Protein AF-A0A316AIX7-F1 (afdb_monomer)

Sequence (85 aa):
MKRNYLLVFLMMIAWPMMTLVLMVRMGLINSTIFTLGLVIYAFLYHPYISAKRLVKLGVIESKDLWKSFIPFWNMKYFDLLYTRN

Foldseek 3Di:
DPVVVLVVLVCQLVVLVVVLVVCVVVVVDDPVVSVVSVCCSVQPVNLLSLLVVCCVVVNDPPVCSVVSSPPPPCVVCPCVSNPPD

Solvent-accessible surface area (backbone atoms only — not comparable to full-atom values): 4908 Å² total; per-residue (Å²): 140,58,70,62,61,56,53,52,51,52,48,64,58,47,47,61,56,51,52,52,54,48,36,45,74,71,64,76,40,55,73,67,57,47,51,52,50,47,50,47,38,63,52,48,50,52,26,49,56,53,33,54,49,36,36,74,69,68,76,44,55,79,85,52,44,71,52,32,58,40,85,73,62,53,59,88,42,45,65,55,70,77,67,66,115

Mean predicted aligned error: 5.53 Å

pLDDT: mean 85.85, std 10.38, range [46.38, 96.12]

Structure (mmCIF, N/CA/C/O backbone):
data_AF-A0A316AIX7-F1
#
_entry.id   AF-A0A316AIX7-F1
#
loop_
_atom_site.group_PDB
_atom_site.id
_atom_site.type_symbol
_atom_site.label_atom_id
_atom_site.label_alt_id
_atom_site.label_comp_id
_atom_site.label_asym_id
_atom_site.label_entity_id
_atom_site.label_seq_id
_atom_site.pdbx_PDB_ins_code
_atom_site.Cartn_x
_atom_site.Cartn_y
_atom_site.Cartn_z
_atom_site.occupancy
_atom_site.B_iso_or_equiv
_atom_site.auth_seq_id
_atom_site.auth_comp_id
_atom_site.auth_asym_id
_atom_site.auth_atom_id
_atom_site.pdbx_PDB_model_num
ATOM 1 N N . MET A 1 1 ? -24.599 -5.106 2.971 1.00 46.38 1 MET A N 1
ATOM 2 C CA . MET A 1 1 ? -23.651 -4.087 2.453 1.00 46.38 1 MET A CA 1
ATOM 3 C C . MET A 1 1 ? -22.208 -4.232 2.996 1.00 46.38 1 MET A C 1
ATOM 5 O O . MET A 1 1 ? -21.525 -3.231 3.126 1.00 46.38 1 MET A O 1
ATOM 9 N N . LYS A 1 2 ? -21.695 -5.444 3.304 1.00 53.47 2 LYS A N 1
ATOM 10 C CA . LYS A 1 2 ? -20.398 -5.624 4.014 1.00 53.47 2 LYS A CA 1
ATOM 11 C C . LYS A 1 2 ? -19.251 -6.222 3.169 1.00 53.47 2 LYS A C 1
ATOM 13 O O . LYS A 1 2 ? -18.101 -5.862 3.363 1.00 53.47 2 LYS A O 1
ATOM 18 N N . ARG A 1 3 ? -19.561 -7.034 2.145 1.00 56.75 3 ARG A N 1
ATOM 19 C CA . ARG A 1 3 ? -18.581 -7.686 1.240 1.00 56.75 3 ARG A CA 1
ATOM 20 C C . ARG A 1 3 ? -17.799 -6.714 0.336 1.00 56.75 3 ARG A C 1
ATOM 22 O O . ARG A 1 3 ? -16.680 -7.009 -0.067 1.00 56.75 3 ARG A O 1
ATOM 29 N N . ASN A 1 4 ? -18.365 -5.542 0.049 1.00 66.56 4 ASN A N 1
ATOM 30 C CA . ASN A 1 4 ? -17.785 -4.589 -0.903 1.00 66.56 4 ASN A CA 1
ATOM 31 C C . ASN A 1 4 ? -16.478 -3.963 -0.388 1.00 66.56 4 ASN A C 1
ATOM 33 O O . ASN A 1 4 ? -15.582 -3.699 -1.179 1.00 66.56 4 ASN A O 1
ATOM 37 N N . TYR A 1 5 ? -16.324 -3.769 0.926 1.00 76.75 5 TYR A N 1
ATOM 38 C CA . TYR A 1 5 ? -15.132 -3.119 1.488 1.00 76.75 5 TYR A CA 1
ATOM 39 C C . TYR A 1 5 ? -13.879 -3.991 1.405 1.00 76.75 5 TYR A C 1
ATOM 41 O O . TYR A 1 5 ? -12.783 -3.469 1.215 1.00 76.75 5 TYR A O 1
ATOM 49 N N . LEU A 1 6 ? -14.045 -5.311 1.511 1.00 80.62 6 LEU A N 1
ATOM 50 C CA . LEU A 1 6 ? -12.949 -6.267 1.388 1.00 80.62 6 LEU A CA 1
ATOM 51 C C . LEU A 1 6 ? -12.462 -6.340 -0.065 1.00 80.62 6 LEU A C 1
ATOM 53 O O . LEU A 1 6 ? -11.262 -6.278 -0.311 1.00 80.62 6 LEU A O 1
ATOM 57 N N . LEU A 1 7 ? -13.391 -6.360 -1.028 1.00 83.38 7 LEU A N 1
ATOM 58 C CA . LEU A 1 7 ? -13.062 -6.291 -2.455 1.00 83.38 7 LEU A CA 1
ATOM 59 C C . LEU A 1 7 ? -12.344 -4.985 -2.810 1.00 83.38 7 LEU A C 1
ATOM 61 O O . LEU A 1 7 ? -11.314 -5.030 -3.471 1.00 83.38 7 LEU A O 1
ATOM 65 N N . VAL A 1 8 ? -12.829 -3.840 -2.320 1.00 85.75 8 VAL A N 1
ATOM 66 C CA . VAL A 1 8 ? -12.167 -2.541 -2.535 1.00 85.75 8 VAL A CA 1
ATOM 67 C C . VAL A 1 8 ? -10.758 -2.534 -1.939 1.00 85.75 8 VAL A C 1
ATOM 69 O O . VAL A 1 8 ? -9.828 -2.059 -2.583 1.00 85.75 8 VAL A O 1
ATOM 72 N N . PHE A 1 9 ? -10.570 -3.095 -0.743 1.00 86.94 9 PHE A N 1
ATOM 73 C CA . PHE A 1 9 ? -9.245 -3.225 -0.135 1.00 86.94 9 PHE A CA 1
ATOM 74 C C . PHE A 1 9 ? -8.300 -4.096 -0.973 1.00 86.94 9 PHE A C 1
ATOM 76 O O . PHE A 1 9 ? -7.168 -3.695 -1.233 1.00 86.94 9 PHE A O 1
ATOM 83 N N . LEU A 1 10 ? -8.764 -5.257 -1.441 1.00 86.88 10 LEU A N 1
ATOM 84 C CA . LEU A 1 10 ? -7.969 -6.135 -2.30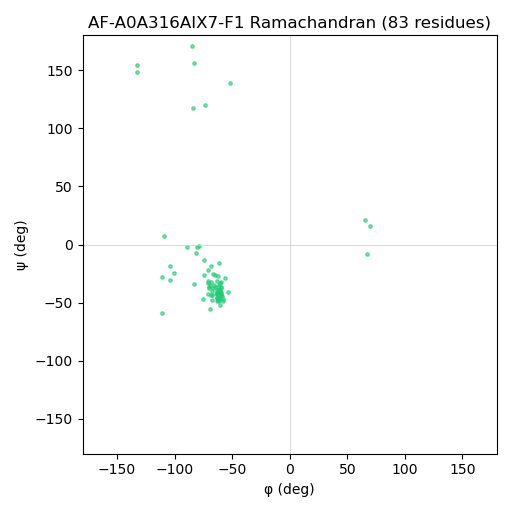3 1.00 86.88 10 LEU A CA 1
ATOM 85 C C . LEU A 1 10 ? -7.631 -5.459 -3.637 1.00 86.88 10 LEU A C 1
ATOM 87 O O . LEU A 1 10 ? -6.499 -5.562 -4.100 1.00 86.88 10 LEU A O 1
ATOM 91 N N . MET A 1 11 ? -8.572 -4.713 -4.220 1.00 89.31 11 MET A N 1
ATOM 92 C CA . MET A 1 11 ? -8.333 -3.917 -5.427 1.00 89.31 11 MET A CA 1
ATOM 93 C C . MET A 1 11 ? -7.296 -2.815 -5.187 1.00 89.31 11 MET A C 1
ATOM 95 O O . MET A 1 11 ? -6.426 -2.623 -6.028 1.00 89.31 11 MET A O 1
ATOM 99 N N . MET A 1 12 ? -7.329 -2.137 -4.034 1.00 90.25 12 MET A N 1
ATOM 100 C CA . MET A 1 12 ? -6.318 -1.136 -3.669 1.00 90.25 12 MET A CA 1
ATOM 101 C C . MET A 1 12 ? -4.912 -1.735 -3.565 1.00 90.25 12 MET A C 1
ATOM 103 O O . MET A 1 12 ? -3.949 -1.073 -3.928 1.00 90.25 12 MET A O 1
ATOM 107 N N . ILE A 1 13 ? -4.781 -2.980 -3.102 1.00 89.94 13 ILE A N 1
ATOM 108 C CA . ILE A 1 13 ? -3.492 -3.686 -3.049 1.00 89.94 13 ILE A CA 1
ATOM 109 C C . ILE A 1 13 ? -3.068 -4.146 -4.448 1.00 89.94 13 ILE A C 1
ATOM 111 O O . ILE A 1 13 ? -1.928 -3.945 -4.856 1.00 89.94 13 ILE A O 1
ATOM 115 N N . ALA A 1 14 ? -3.980 -4.750 -5.207 1.00 91.19 14 ALA A N 1
ATOM 116 C CA . ALA A 1 14 ? -3.663 -5.333 -6.505 1.00 91.19 14 ALA A CA 1
ATOM 117 C C . ALA A 1 14 ? -3.336 -4.276 -7.573 1.00 91.19 14 ALA A C 1
ATOM 119 O O . ALA A 1 14 ? -2.478 -4.506 -8.425 1.00 91.19 14 ALA A O 1
ATOM 120 N N . TRP A 1 15 ? -3.997 -3.116 -7.525 1.00 92.44 15 TRP A N 1
ATOM 121 C CA . TRP A 1 15 ? -3.911 -2.099 -8.570 1.00 92.44 15 TRP A CA 1
ATOM 122 C C . TRP A 1 15 ? -2.492 -1.544 -8.787 1.00 92.44 15 TRP A C 1
ATOM 124 O O . TRP A 1 15 ? -2.006 -1.623 -9.917 1.00 92.44 15 TRP A O 1
ATOM 134 N N . PRO A 1 16 ? -1.760 -1.064 -7.760 1.00 91.31 16 PRO A N 1
ATOM 135 C CA . PRO A 1 16 ? -0.398 -0.562 -7.939 1.00 91.31 16 PRO A CA 1
ATOM 136 C C . PRO A 1 16 ? 0.558 -1.630 -8.476 1.00 91.31 16 PRO A C 1
ATOM 138 O O . PRO 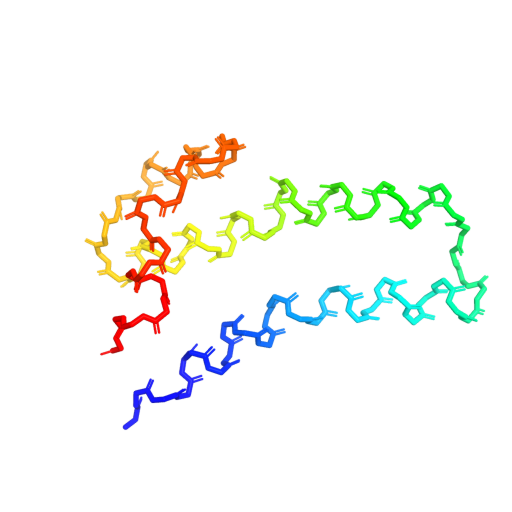A 1 16 ? 1.364 -1.360 -9.368 1.00 91.31 16 PRO A O 1
ATOM 141 N N . MET A 1 17 ? 0.426 -2.866 -7.989 1.00 91.75 17 MET A N 1
ATOM 142 C CA . MET A 1 17 ? 1.246 -3.985 -8.446 1.00 91.75 17 MET A CA 1
ATOM 143 C C . MET A 1 17 ? 1.003 -4.276 -9.934 1.00 91.75 17 MET A C 1
ATOM 145 O O . MET A 1 17 ? 1.958 -4.393 -10.703 1.00 91.75 17 MET A O 1
ATOM 149 N N . MET A 1 18 ? -0.263 -4.323 -10.367 1.00 93.88 18 MET A N 1
ATOM 150 C CA . MET A 1 18 ? -0.609 -4.490 -11.783 1.00 93.88 18 MET A CA 1
ATOM 151 C C . MET A 1 18 ? -0.049 -3.351 -12.636 1.00 93.88 18 MET A C 1
ATOM 153 O O . MET A 1 18 ? 0.525 -3.617 -13.691 1.00 93.88 18 MET A O 1
ATOM 157 N N . THR A 1 19 ? -0.153 -2.098 -12.179 1.00 93.62 19 THR A N 1
ATOM 158 C CA . THR A 1 19 ? 0.383 -0.954 -12.935 1.00 93.62 19 THR A CA 1
ATOM 159 C C . THR A 1 19 ? 1.898 -1.030 -13.121 1.00 93.62 19 THR A C 1
ATOM 161 O O . THR A 1 19 ? 2.368 -0.828 -14.238 1.00 93.62 19 THR A O 1
ATOM 164 N N . LEU A 1 20 ? 2.662 -1.410 -12.089 1.00 93.38 20 LEU A N 1
ATOM 165 C CA . LEU A 1 20 ? 4.116 -1.589 -12.200 1.00 93.38 20 LEU A CA 1
ATOM 166 C C . LEU A 1 20 ? 4.483 -2.691 -13.205 1.00 93.38 20 LEU A C 1
ATOM 168 O O . LEU A 1 20 ? 5.384 -2.510 -14.025 1.00 93.38 20 LEU A O 1
ATOM 172 N N . VAL A 1 21 ? 3.762 -3.816 -13.178 1.00 94.50 21 VAL A N 1
ATOM 173 C CA . VAL A 1 21 ? 3.990 -4.940 -14.102 1.00 94.50 21 VAL A CA 1
ATOM 174 C C . VAL A 1 21 ? 3.639 -4.570 -15.547 1.00 94.50 21 VAL A C 1
ATOM 176 O O . VAL A 1 21 ? 4.356 -4.947 -16.474 1.00 94.50 21 VAL A O 1
ATOM 179 N N . LEU A 1 22 ? 2.558 -3.821 -15.768 1.00 95.44 22 LEU A N 1
ATOM 180 C CA . LEU A 1 22 ? 2.188 -3.365 -17.110 1.00 95.44 22 LEU A CA 1
ATOM 181 C C . LEU A 1 22 ? 3.192 -2.346 -17.651 1.00 95.44 22 LEU A C 1
ATOM 183 O O . LEU A 1 22 ? 3.621 -2.473 -18.796 1.00 95.44 22 LEU A O 1
ATOM 187 N N . MET A 1 23 ? 3.630 -1.392 -16.826 1.00 94.56 23 MET A N 1
ATOM 188 C CA . MET A 1 23 ? 4.617 -0.388 -17.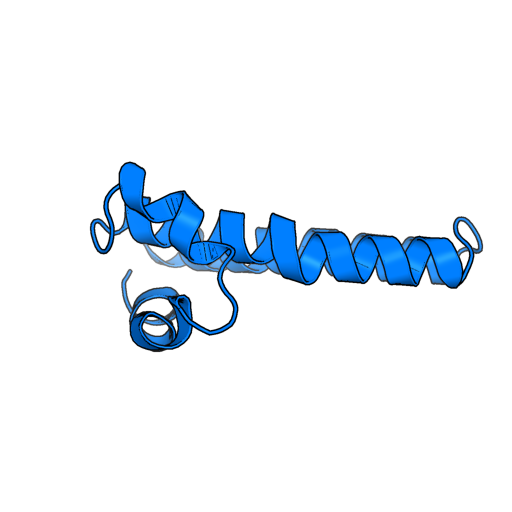228 1.00 94.56 23 MET A CA 1
ATOM 189 C C . MET A 1 23 ? 5.943 -1.017 -17.664 1.00 94.56 23 MET A C 1
ATOM 191 O O . MET A 1 23 ? 6.497 -0.605 -18.684 1.00 94.56 23 MET A O 1
ATOM 195 N N . VAL A 1 24 ? 6.437 -2.030 -16.941 1.00 94.94 24 VAL A N 1
ATOM 196 C CA . VAL A 1 24 ? 7.684 -2.709 -17.333 1.00 94.94 24 VAL A CA 1
ATOM 197 C C . VAL A 1 24 ? 7.490 -3.550 -18.599 1.00 94.94 24 VAL A C 1
ATOM 199 O O . VAL A 1 24 ? 8.359 -3.555 -19.466 1.00 94.94 24 VAL A O 1
ATOM 202 N N . ARG A 1 25 ? 6.325 -4.196 -18.772 1.00 94.88 25 ARG A N 1
ATOM 203 C CA . ARG A 1 25 ? 6.003 -4.956 -19.995 1.00 94.88 25 ARG A CA 1
ATOM 204 C C . ARG A 1 25 ? 5.872 -4.076 -21.235 1.00 94.88 25 ARG A C 1
ATOM 206 O O . ARG A 1 25 ? 6.244 -4.512 -22.316 1.00 94.88 25 ARG A O 1
ATOM 213 N N . MET A 1 26 ? 5.352 -2.861 -21.084 1.00 96.12 26 MET A N 1
ATOM 214 C CA . MET A 1 26 ? 5.237 -1.882 -22.169 1.00 96.12 26 MET A CA 1
ATOM 215 C C . MET A 1 26 ? 6.560 -1.155 -22.463 1.00 96.12 26 MET A C 1
ATOM 217 O O . MET A 1 26 ? 6.596 -0.309 -23.350 1.00 96.12 26 MET A O 1
ATOM 221 N N . GLY A 1 27 ? 7.633 -1.442 -21.716 1.00 93.94 27 GLY A N 1
ATOM 222 C CA . GLY A 1 27 ? 8.917 -0.754 -21.859 1.00 93.94 27 GLY A CA 1
ATOM 223 C C . GLY A 1 27 ? 8.906 0.703 -21.382 1.00 93.94 27 GLY A C 1
ATOM 224 O O . GLY A 1 27 ? 9.822 1.449 -21.710 1.00 93.94 27 GLY A O 1
ATOM 225 N N . LEU A 1 28 ? 7.892 1.120 -20.610 1.00 95.44 28 LEU A N 1
ATOM 226 C CA . LEU A 1 28 ? 7.775 2.488 -20.081 1.00 95.44 28 LEU A CA 1
ATOM 227 C C . LEU A 1 28 ? 8.746 2.751 -18.922 1.00 95.44 28 LEU A C 1
ATOM 229 O O . LEU A 1 28 ? 9.121 3.894 -18.675 1.00 95.44 28 LEU A O 1
ATOM 233 N N . ILE A 1 29 ? 9.134 1.699 -18.198 1.00 95.69 29 ILE A N 1
ATOM 234 C CA . ILE A 1 29 ? 10.094 1.758 -17.090 1.00 95.69 29 ILE A CA 1
ATOM 235 C C . ILE A 1 29 ? 11.137 0.648 -17.232 1.00 95.69 29 ILE A C 1
ATOM 237 O O . ILE A 1 29 ? 10.836 -0.442 -17.715 1.00 95.69 29 ILE A O 1
ATOM 241 N N . ASN A 1 30 ? 12.362 0.915 -16.776 1.00 95.06 30 ASN A N 1
ATOM 242 C CA . ASN A 1 30 ? 13.433 -0.080 -16.733 1.00 95.06 30 ASN A CA 1
ATOM 243 C C . ASN A 1 30 ? 13.371 -0.937 -15.451 1.00 95.06 30 ASN A C 1
ATOM 245 O O . ASN A 1 30 ? 12.631 -0.641 -14.507 1.00 95.06 30 ASN A O 1
ATOM 249 N N . SER A 1 31 ? 14.181 -1.996 -15.396 1.00 93.38 31 SER A N 1
ATOM 250 C CA . SER A 1 31 ? 14.224 -2.930 -14.262 1.00 93.38 31 SER A CA 1
ATOM 251 C C . SER A 1 31 ? 14.592 -2.258 -12.934 1.00 93.38 31 SER A C 1
ATOM 253 O O . SER A 1 31 ? 14.087 -2.656 -11.883 1.00 93.38 31 SER A O 1
ATOM 255 N N . THR A 1 32 ? 15.428 -1.217 -12.962 1.00 95.69 32 THR A N 1
ATOM 256 C CA . THR A 1 32 ? 15.827 -0.464 -11.764 1.00 95.69 32 THR A CA 1
ATOM 257 C C . THR A 1 32 ? 14.652 0.318 -11.181 1.00 95.69 32 THR A C 1
ATOM 259 O O . THR A 1 32 ? 14.381 0.215 -9.986 1.00 95.69 32 THR A O 1
ATOM 262 N N . ILE A 1 33 ? 13.909 1.044 -12.022 1.00 95.44 33 ILE A N 1
ATOM 263 C CA . ILE A 1 33 ? 12.711 1.795 -11.621 1.00 95.44 33 ILE A CA 1
ATOM 264 C C . ILE A 1 33 ? 11.626 0.837 -11.130 1.00 95.44 33 ILE A C 1
ATOM 266 O O . ILE A 1 33 ? 11.013 1.091 -10.095 1.00 95.44 33 ILE A O 1
ATOM 270 N N . PHE A 1 34 ? 11.423 -0.289 -11.819 1.00 95.19 34 PHE A N 1
ATOM 271 C CA . PHE A 1 34 ? 10.493 -1.328 -11.376 1.00 95.19 34 PHE A CA 1
ATOM 272 C C . PHE A 1 34 ? 10.852 -1.850 -9.978 1.00 95.19 34 PHE A C 1
ATOM 274 O O . PHE A 1 34 ? 9.984 -1.917 -9.112 1.00 95.19 34 PHE A O 1
ATOM 281 N N . THR A 1 35 ? 12.131 -2.153 -9.733 1.00 95.75 35 THR A N 1
ATOM 282 C CA . THR A 1 35 ? 12.612 -2.655 -8.435 1.00 95.75 35 THR A CA 1
ATOM 283 C C . THR A 1 35 ? 12.417 -1.622 -7.325 1.00 95.75 35 THR A C 1
ATOM 285 O O . THR A 1 35 ? 11.886 -1.956 -6.267 1.00 95.75 35 THR A O 1
ATOM 288 N N . LEU A 1 36 ? 12.773 -0.356 -7.567 1.00 95.88 36 LEU A N 1
ATOM 289 C CA . LEU A 1 36 ? 12.540 0.730 -6.608 1.00 95.88 36 LEU A CA 1
ATOM 290 C C . LEU A 1 36 ? 11.045 0.924 -6.323 1.00 95.88 36 LEU A C 1
ATOM 292 O O . LEU A 1 36 ? 10.649 1.048 -5.164 1.00 95.88 36 LEU A O 1
ATOM 296 N N . GLY A 1 37 ? 10.208 0.889 -7.362 1.00 94.81 37 GLY A N 1
ATOM 297 C CA . GLY A 1 37 ? 8.753 0.951 -7.232 1.00 94.81 37 GLY A CA 1
ATOM 298 C C . GLY A 1 37 ? 8.194 -0.204 -6.402 1.00 94.81 37 GLY A C 1
ATOM 299 O O . GLY A 1 37 ? 7.341 0.016 -5.546 1.00 94.81 37 GLY A O 1
ATOM 300 N N . LEU A 1 38 ? 8.724 -1.414 -6.590 1.00 94.25 38 LEU A N 1
ATOM 301 C CA . LEU A 1 38 ? 8.378 -2.601 -5.808 1.00 94.25 38 LEU A CA 1
ATOM 302 C C . LEU A 1 38 ? 8.735 -2.446 -4.329 1.00 94.25 38 LEU A C 1
ATOM 304 O O . LEU A 1 38 ? 7.916 -2.771 -3.472 1.00 94.25 38 LEU A O 1
ATOM 308 N N . VAL A 1 39 ? 9.924 -1.921 -4.023 1.00 93.94 39 VAL A N 1
ATOM 309 C CA . VAL A 1 39 ? 10.360 -1.654 -2.643 1.00 93.94 39 VAL A CA 1
ATOM 310 C C . VAL A 1 39 ? 9.452 -0.607 -1.994 1.00 93.94 39 VAL A C 1
ATOM 312 O O . VAL A 1 39 ? 8.920 -0.841 -0.910 1.00 93.94 39 VAL A O 1
ATOM 315 N N . ILE A 1 40 ? 9.192 0.513 -2.669 1.00 93.56 40 ILE A N 1
ATOM 316 C CA . ILE A 1 40 ? 8.268 1.549 -2.179 1.00 93.56 40 ILE A CA 1
ATOM 317 C C . ILE A 1 40 ? 6.870 0.963 -1.957 1.00 93.56 40 ILE A C 1
ATOM 319 O O . ILE A 1 40 ? 6.244 1.199 -0.922 1.00 93.56 40 ILE A O 1
ATOM 323 N N . TYR A 1 41 ? 6.376 0.162 -2.896 1.00 92.88 41 TYR A N 1
ATOM 324 C CA . TYR A 1 41 ? 5.079 -0.485 -2.772 1.00 92.88 41 TYR A CA 1
ATOM 325 C C . TYR A 1 41 ? 5.028 -1.437 -1.566 1.00 92.88 41 TYR A C 1
ATOM 327 O O . TYR A 1 41 ? 4.104 -1.348 -0.756 1.00 92.88 41 TYR A O 1
ATOM 335 N N . ALA A 1 42 ? 6.030 -2.303 -1.413 1.00 89.88 42 ALA A N 1
ATOM 336 C CA . ALA A 1 42 ? 6.065 -3.330 -0.378 1.00 89.88 42 ALA A CA 1
ATOM 337 C C . ALA A 1 42 ? 6.258 -2.758 1.034 1.00 89.88 42 ALA A C 1
ATOM 339 O O . ALA A 1 42 ? 5.645 -3.260 1.976 1.00 89.88 42 ALA A O 1
ATOM 340 N N . PHE A 1 43 ? 7.077 -1.713 1.183 1.00 89.44 43 PHE A N 1
ATOM 341 C CA . PHE A 1 43 ? 7.439 -1.161 2.491 1.00 89.44 43 PHE A CA 1
ATOM 342 C C . PHE A 1 43 ? 6.663 0.094 2.875 1.00 89.44 43 PHE A C 1
ATOM 344 O O . PHE A 1 43 ? 6.528 0.354 4.065 1.00 89.44 43 PHE A O 1
ATOM 351 N N . LEU A 1 44 ? 6.133 0.858 1.916 1.00 90.62 44 LEU A N 1
ATOM 352 C CA . LEU A 1 44 ? 5.401 2.091 2.211 1.00 90.62 44 LEU A CA 1
ATOM 353 C C . LEU A 1 44 ? 3.910 1.953 1.915 1.00 90.62 44 LEU A C 1
ATOM 355 O O . LEU A 1 44 ? 3.084 2.095 2.816 1.00 90.62 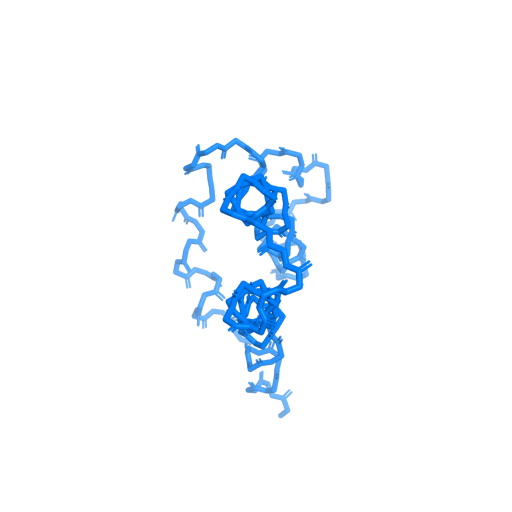44 LEU A O 1
ATOM 359 N N . TYR A 1 45 ? 3.550 1.644 0.668 1.00 91.75 45 TYR A N 1
ATOM 360 C CA . TYR A 1 45 ? 2.148 1.661 0.245 1.00 91.75 45 TYR A CA 1
ATOM 361 C C . TYR A 1 45 ? 1.320 0.540 0.887 1.00 91.75 45 TYR A C 1
ATOM 363 O O . TYR A 1 45 ? 0.300 0.798 1.531 1.00 91.75 45 TYR A O 1
ATOM 371 N N . HIS A 1 46 ? 1.755 -0.710 0.727 1.00 89.44 46 HIS A N 1
ATOM 372 C CA . HIS A 1 46 ? 1.015 -1.876 1.199 1.00 89.44 46 HIS A CA 1
ATOM 373 C C . HIS A 1 46 ? 0.834 -1.885 2.731 1.00 89.44 46 HIS A C 1
ATOM 375 O O . HIS A 1 46 ? -0.297 -2.102 3.195 1.00 89.44 46 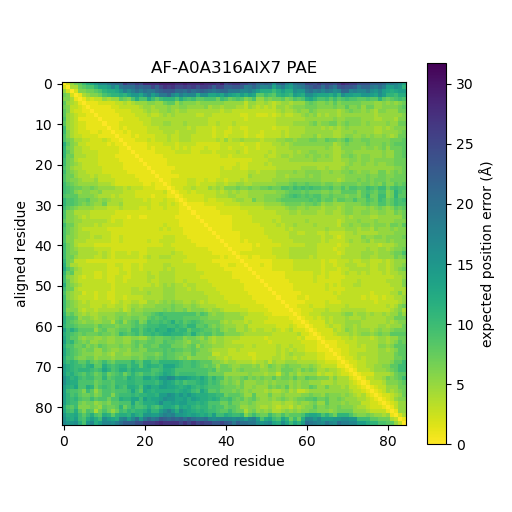HIS A O 1
ATOM 381 N N . PRO A 1 47 ? 1.867 -1.574 3.541 1.00 89.56 47 PRO A N 1
ATOM 382 C CA . PRO A 1 47 ? 1.707 -1.491 4.985 1.00 89.56 47 PRO A CA 1
ATOM 383 C C . PRO A 1 47 ? 0.813 -0.327 5.409 1.00 89.56 47 PRO A C 1
ATOM 385 O O . PRO A 1 47 ? -0.009 -0.511 6.302 1.00 89.56 47 PRO A O 1
ATOM 388 N N . TYR A 1 48 ? 0.882 0.828 4.736 1.00 90.25 48 TYR A N 1
ATOM 389 C CA . TYR A 1 48 ? 0.001 1.965 5.016 1.00 90.25 48 TYR A CA 1
ATOM 390 C C . TYR A 1 48 ? -1.481 1.637 4.776 1.00 90.25 48 TYR A C 1
ATOM 392 O O . TYR A 1 48 ? -2.323 1.905 5.637 1.00 90.25 48 TYR A O 1
ATOM 400 N N . ILE A 1 49 ? -1.818 1.023 3.637 1.00 90.81 49 ILE A N 1
ATOM 401 C CA . ILE A 1 49 ? -3.203 0.631 3.320 1.00 90.81 49 ILE A CA 1
ATOM 402 C C . ILE A 1 49 ? -3.724 -0.407 4.321 1.00 90.81 49 ILE A C 1
ATOM 404 O O . ILE A 1 49 ? -4.854 -0.289 4.808 1.00 90.81 49 ILE A O 1
ATOM 408 N N . SER A 1 50 ? -2.886 -1.379 4.684 1.00 88.62 50 SER A N 1
ATOM 409 C CA . SER A 1 50 ? -3.205 -2.385 5.704 1.00 88.62 50 SER A CA 1
ATOM 410 C C . SER A 1 50 ? -3.461 -1.743 7.073 1.00 88.62 50 SER A C 1
ATOM 412 O O . SER A 1 50 ? -4.490 -1.996 7.702 1.00 88.62 50 SER A O 1
ATOM 414 N N . ALA A 1 51 ? -2.588 -0.833 7.500 1.00 88.88 51 ALA A N 1
ATOM 415 C CA . ALA A 1 51 ? -2.707 -0.103 8.757 1.00 88.88 51 ALA A CA 1
ATOM 416 C C . ALA A 1 51 ? -3.975 0.756 8.811 1.00 88.88 51 ALA A C 1
ATOM 418 O O . ALA A 1 51 ? -4.729 0.717 9.784 1.00 88.88 51 ALA A O 1
ATOM 419 N N . LYS A 1 52 ? -4.264 1.489 7.729 1.00 89.00 52 LYS A N 1
ATOM 420 C CA . LYS A 1 52 ? -5.466 2.324 7.611 1.00 89.00 52 LYS A CA 1
ATOM 421 C C . LYS A 1 52 ? -6.740 1.491 7.746 1.00 89.00 52 LYS A C 1
ATOM 423 O O . LYS A 1 52 ? -7.712 1.940 8.356 1.00 89.00 52 LYS A O 1
ATOM 428 N N . ARG A 1 53 ? -6.737 0.264 7.217 1.00 87.44 53 ARG A N 1
ATOM 429 C CA . ARG A 1 53 ? -7.845 -0.674 7.404 1.00 87.44 53 ARG A CA 1
ATOM 430 C C . ARG A 1 53 ? -7.962 -1.138 8.856 1.00 87.44 53 ARG A C 1
ATOM 432 O O . ARG A 1 53 ? -9.074 -1.153 9.374 1.00 87.44 53 ARG A O 1
ATOM 439 N N . LEU A 1 54 ? -6.854 -1.463 9.519 1.00 88.31 54 LEU A N 1
ATOM 440 C CA . LEU A 1 54 ? -6.854 -1.846 10.937 1.00 88.31 54 LEU A CA 1
ATOM 441 C C . LEU A 1 54 ? -7.366 -0.726 11.852 1.00 88.31 54 LEU A C 1
ATOM 443 O O . LEU A 1 54 ? -8.144 -1.006 12.764 1.00 88.31 54 LEU A O 1
ATOM 447 N N . VAL A 1 55 ? -7.008 0.529 11.564 1.00 89.75 55 VAL A N 1
ATOM 448 C CA . VAL A 1 55 ? -7.563 1.706 12.253 1.00 89.75 55 VAL A CA 1
ATOM 449 C C . VAL A 1 55 ? -9.069 1.796 12.037 1.00 89.75 55 VAL A C 1
ATOM 451 O O . VAL A 1 55 ? -9.825 1.953 12.991 1.00 89.75 55 VAL A O 1
ATOM 454 N N . LYS A 1 56 ? -9.537 1.627 10.794 1.00 87.19 56 LYS A N 1
ATOM 455 C CA . LYS A 1 56 ? -10.976 1.647 10.482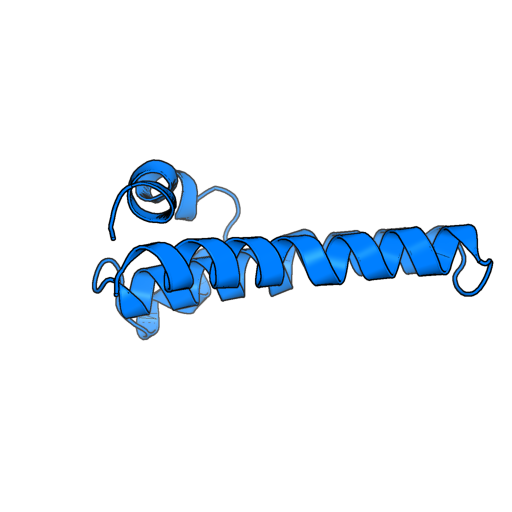 1.00 87.19 56 LYS A CA 1
ATOM 456 C C . LYS A 1 56 ? -11.749 0.515 11.171 1.00 87.19 56 LYS A C 1
ATOM 458 O O . LYS A 1 56 ? -12.916 0.691 11.501 1.00 87.19 56 LYS A O 1
ATOM 463 N N . LEU A 1 57 ? -11.108 -0.633 11.388 1.00 85.69 57 LEU A N 1
ATOM 464 C CA . LEU A 1 57 ? -11.666 -1.770 12.126 1.00 85.69 57 LEU A CA 1
ATOM 465 C C . LEU A 1 57 ? -11.581 -1.604 13.656 1.00 85.69 57 LEU A C 1
ATOM 467 O O . LEU A 1 57 ? -12.020 -2.502 14.377 1.00 85.69 57 LEU A O 1
ATOM 471 N N . GLY A 1 58 ? -10.998 -0.507 14.154 1.00 86.62 58 GLY A N 1
ATOM 472 C CA . GLY A 1 58 ? -10.801 -0.258 15.584 1.00 86.62 58 GLY A CA 1
ATOM 473 C C . GLY A 1 58 ? -9.833 -1.236 16.256 1.00 86.62 58 GLY A C 1
ATOM 474 O O . GLY A 1 58 ? -9.919 -1.441 17.461 1.00 86.62 58 GLY A O 1
ATOM 475 N N . VAL A 1 59 ? -8.957 -1.894 15.486 1.00 88.25 59 VAL A N 1
ATOM 476 C CA . VAL A 1 59 ? -7.975 -2.865 16.011 1.00 88.25 59 VAL A CA 1
ATOM 477 C C . VAL A 1 59 ? -6.725 -2.159 16.534 1.00 88.25 59 VAL A C 1
ATOM 479 O O . VAL A 1 59 ? -6.119 -2.616 17.500 1.00 88.25 59 VAL A O 1
ATOM 482 N N . ILE A 1 60 ? -6.338 -1.056 15.891 1.00 89.25 60 ILE A N 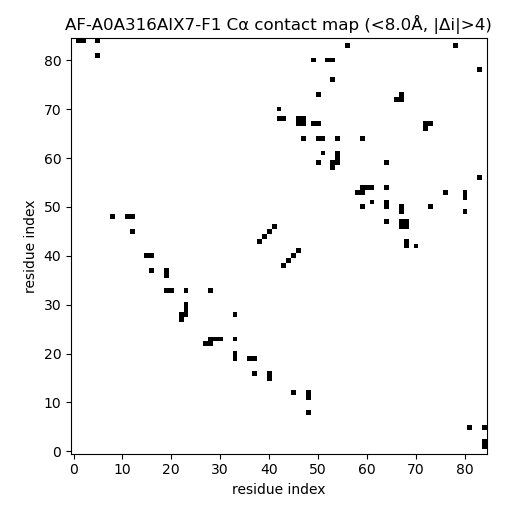1
ATOM 483 C CA . ILE A 1 60 ? -5.198 -0.220 16.279 1.00 89.25 60 ILE A CA 1
ATOM 484 C C . ILE A 1 60 ? -5.625 1.249 16.282 1.00 89.25 60 ILE A C 1
ATOM 486 O O . ILE A 1 60 ? -6.540 1.636 15.553 1.00 89.25 60 ILE A O 1
ATOM 490 N N . GLU A 1 61 ? -4.953 2.079 17.071 1.00 89.12 61 GLU A N 1
ATOM 491 C CA . GLU A 1 61 ? -5.178 3.523 17.056 1.00 89.12 61 GLU A CA 1
ATOM 492 C C . GLU A 1 61 ? -4.387 4.203 15.929 1.00 89.12 61 GLU A C 1
ATOM 494 O O . GLU A 1 61 ? -3.338 3.720 15.501 1.00 89.12 61 GLU A O 1
ATOM 499 N N . SER A 1 62 ? -4.832 5.381 15.477 1.00 85.38 62 SER A N 1
ATOM 500 C CA . SER A 1 62 ? -4.133 6.156 14.437 1.00 85.38 62 SER A CA 1
ATOM 501 C C . SER A 1 62 ? -2.675 6.479 14.796 1.00 85.38 62 SER A C 1
ATOM 503 O O . SER A 1 62 ? -1.832 6.578 13.907 1.00 85.38 62 SER A O 1
ATOM 505 N N . LYS A 1 63 ? -2.351 6.591 16.093 1.00 87.69 63 LYS A N 1
ATOM 506 C CA . LYS A 1 63 ? -0.975 6.791 16.584 1.00 87.69 63 LYS A CA 1
ATOM 507 C C . LYS A 1 63 ? -0.057 5.595 16.296 1.00 87.69 63 LYS A C 1
ATOM 509 O O . LYS A 1 63 ? 1.148 5.765 16.141 1.00 87.69 63 LYS A O 1
ATOM 514 N N . ASP A 1 64 ? -0.629 4.398 16.170 1.00 87.12 64 ASP A N 1
ATOM 515 C CA . ASP A 1 64 ? 0.096 3.153 15.920 1.00 87.12 64 ASP A CA 1
ATOM 516 C C . ASP A 1 64 ? 0.293 2.862 14.425 1.00 87.12 64 ASP A C 1
ATOM 518 O O . ASP A 1 64 ? 0.974 1.897 14.079 1.00 87.12 64 ASP A O 1
ATOM 522 N N . LEU A 1 65 ? -0.230 3.707 13.523 1.00 86.94 65 LEU A N 1
ATOM 523 C CA . LEU A 1 65 ? -0.050 3.558 12.072 1.00 86.94 65 LEU A CA 1
ATOM 524 C C . LEU A 1 65 ? 1.426 3.445 11.683 1.00 86.94 65 LEU A C 1
ATOM 526 O O . LEU A 1 65 ? 1.784 2.609 10.860 1.00 86.94 65 LEU A O 1
ATOM 530 N N . TRP A 1 66 ? 2.294 4.233 12.316 1.00 86.19 66 TRP A N 1
ATOM 531 C CA . TRP A 1 66 ? 3.730 4.217 12.040 1.00 86.19 66 TRP A CA 1
ATOM 532 C C . TRP A 1 66 ? 4.389 2.867 12.349 1.00 86.19 66 TRP A C 1
ATOM 534 O O . TRP A 1 66 ? 5.351 2.482 11.688 1.00 86.19 66 TRP A O 1
ATOM 544 N N . LYS A 1 67 ? 3.834 2.088 13.287 1.00 86.88 67 LYS A N 1
ATOM 545 C CA . LYS A 1 67 ? 4.340 0.745 13.609 1.00 86.88 67 LYS A CA 1
ATOM 546 C C . LYS A 1 67 ? 4.115 -0.243 12.467 1.00 86.88 67 LYS A C 1
ATOM 548 O O . LYS A 1 67 ? 4.796 -1.255 12.397 1.00 86.88 67 LYS A O 1
ATOM 553 N N . SER A 1 68 ? 3.210 0.063 11.540 1.00 85.81 68 SER A N 1
ATOM 554 C CA . SER A 1 68 ? 2.945 -0.791 10.382 1.00 85.81 68 SER A CA 1
ATOM 555 C C . SER A 1 68 ? 4.066 -0.804 9.353 1.00 85.81 68 SER A C 1
ATOM 557 O O . SER A 1 68 ? 4.170 -1.773 8.611 1.00 85.81 68 SER A O 1
ATOM 559 N N . PHE A 1 69 ? 4.918 0.224 9.329 1.00 86.00 69 PHE A N 1
ATOM 560 C CA . PHE A 1 69 ? 6.122 0.236 8.494 1.00 86.00 69 PHE A CA 1
ATOM 561 C C . PHE A 1 69 ? 7.225 -0.672 9.055 1.00 86.00 69 PHE A C 1
ATOM 563 O O . PHE A 1 69 ? 8.181 -0.977 8.346 1.00 86.00 69 PHE A O 1
ATOM 570 N N . ILE A 1 70 ? 7.093 -1.133 10.307 1.00 85.44 70 ILE A N 1
ATOM 571 C CA . ILE A 1 70 ? 7.993 -2.130 10.882 1.00 85.44 70 ILE A CA 1
ATOM 572 C C . ILE A 1 70 ? 7.650 -3.483 10.246 1.00 85.44 70 ILE A C 1
ATOM 574 O O . ILE A 1 70 ? 6.516 -3.961 10.397 1.00 85.44 70 ILE A O 1
ATOM 578 N N . PRO A 1 71 ? 8.609 -4.125 9.555 1.00 77.69 71 PRO A N 1
ATOM 579 C CA . PRO A 1 71 ? 8.398 -5.445 8.982 1.00 77.69 71 PRO A CA 1
ATOM 580 C C . PRO A 1 71 ? 7.856 -6.415 10.039 1.00 77.69 71 PRO A C 1
ATOM 582 O O . PRO A 1 71 ? 8.290 -6.399 11.188 1.00 77.69 71 PRO A O 1
ATOM 585 N N . PHE A 1 72 ? 6.892 -7.253 9.653 1.00 77.06 72 PHE A N 1
ATOM 586 C CA . PHE A 1 72 ? 6.265 -8.282 10.501 1.00 77.06 72 PHE A CA 1
ATOM 587 C C . PHE A 1 72 ? 5.403 -7.794 11.679 1.00 77.06 72 PHE A C 1
ATOM 589 O O . PHE A 1 72 ? 4.672 -8.604 12.249 1.00 77.06 72 PHE A O 1
ATOM 596 N N . TRP A 1 73 ? 5.360 -6.499 12.014 1.00 80.62 73 TRP A N 1
ATOM 597 C CA . TRP A 1 73 ? 4.525 -6.014 13.129 1.00 80.62 73 TRP A CA 1
ATOM 598 C C . TRP A 1 73 ? 3.026 -6.289 12.925 1.00 80.62 73 TRP A C 1
ATOM 600 O O . TRP A 1 73 ? 2.297 -6.578 13.876 1.00 80.62 73 TRP A O 1
ATOM 610 N N . ASN A 1 74 ? 2.577 -6.252 11.668 1.00 75.25 74 ASN A N 1
ATOM 611 C CA . ASN A 1 74 ? 1.189 -6.491 11.276 1.00 75.25 74 ASN A CA 1
ATOM 612 C C . ASN A 1 74 ? 0.798 -7.974 11.160 1.00 75.25 74 ASN A C 1
ATOM 614 O O . ASN A 1 74 ? -0.387 -8.253 10.988 1.00 75.25 74 ASN A O 1
ATOM 618 N N . MET A 1 75 ? 1.737 -8.928 11.259 1.00 78.38 75 MET A N 1
ATOM 619 C CA . MET A 1 75 ? 1.423 -10.358 11.078 1.00 78.38 75 MET A CA 1
ATOM 620 C C . MET A 1 75 ? 0.390 -10.864 12.088 1.00 78.38 75 MET A C 1
ATOM 622 O O . MET A 1 75 ? -0.519 -11.598 11.718 1.00 78.38 75 MET A O 1
ATOM 626 N N . LYS A 1 76 ? 0.455 -10.393 13.338 1.00 81.25 76 LYS A N 1
ATOM 627 C CA . LYS A 1 76 ? -0.531 -10.717 14.387 1.00 81.25 76 LYS A CA 1
ATOM 628 C C . LYS A 1 76 ? -1.962 -10.265 14.069 1.00 81.25 76 LYS A C 1
ATOM 630 O O . LYS A 1 76 ? -2.900 -10.696 14.727 1.00 81.25 76 LYS A O 1
ATOM 635 N N . TYR A 1 77 ? -2.132 -9.377 13.090 1.00 80.75 77 TYR A N 1
ATOM 636 C CA . TYR A 1 77 ? -3.430 -8.865 12.662 1.00 80.75 77 TYR A CA 1
ATOM 637 C C . TYR A 1 77 ? -3.846 -9.391 11.285 1.00 80.75 77 TYR A C 1
ATOM 639 O O . TYR A 1 77 ? -4.858 -8.932 10.755 1.00 80.75 77 TYR A O 1
ATOM 647 N N . PHE A 1 78 ? -3.097 -10.332 10.698 1.00 74.56 78 PHE A N 1
ATOM 648 C CA . PHE A 1 78 ? -3.380 -10.862 9.365 1.00 74.56 78 PHE A CA 1
ATOM 649 C C . PHE A 1 78 ? -4.785 -11.474 9.299 1.00 74.56 78 PHE A C 1
ATOM 651 O O . PHE A 1 78 ? -5.591 -11.072 8.464 1.00 74.56 78 PHE A O 1
ATOM 658 N N . ASP A 1 79 ? -5.153 -12.319 10.261 1.00 74.25 79 ASP A N 1
ATOM 659 C CA . ASP A 1 79 ? -6.494 -12.914 10.297 1.00 74.25 79 ASP A CA 1
ATOM 660 C C . ASP A 1 79 ? -7.590 -11.856 10.462 1.00 74.25 79 ASP A C 1
ATOM 662 O O . ASP A 1 79 ? -8.645 -11.936 9.835 1.00 74.25 79 ASP A O 1
ATOM 666 N N . LEU A 1 80 ? -7.332 -10.803 11.239 1.00 77.31 80 LEU A N 1
ATOM 667 C CA . LEU A 1 80 ? -8.280 -9.705 11.449 1.00 77.31 80 LEU A CA 1
ATOM 668 C C . LEU A 1 80 ? -8.435 -8.820 10.206 1.00 77.31 80 LEU A C 1
ATOM 670 O O . LEU A 1 80 ? -9.529 -8.306 9.961 1.00 77.31 80 LEU A O 1
ATOM 674 N N . LEU A 1 81 ? -7.378 -8.675 9.403 1.00 73.50 81 LEU A N 1
ATOM 675 C CA . LEU A 1 81 ? -7.410 -7.978 8.118 1.00 73.50 81 LEU A CA 1
ATOM 676 C C . LEU A 1 81 ? -8.307 -8.691 7.108 1.00 73.50 81 LEU A C 1
ATOM 678 O O . LEU A 1 81 ? -8.978 -8.013 6.337 1.00 73.50 81 LEU A O 1
ATOM 682 N N . TYR A 1 82 ? -8.355 -10.022 7.090 1.00 72.00 82 TYR A N 1
ATOM 683 C CA . TYR A 1 82 ? -9.114 -10.759 6.068 1.00 72.00 82 TYR A CA 1
ATOM 684 C C . TYR A 1 82 ? -10.445 -11.334 6.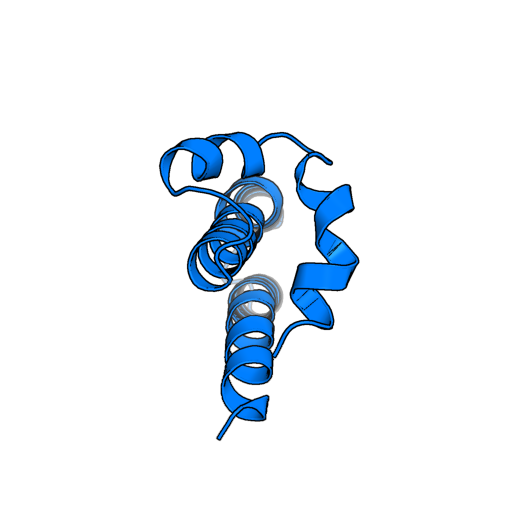563 1.00 72.00 82 TYR A C 1
ATOM 686 O O . TYR A 1 82 ? -11.328 -11.580 5.746 1.00 72.00 82 TYR A O 1
ATOM 694 N N . THR A 1 83 ? -10.637 -11.473 7.875 1.00 69.62 83 THR A N 1
ATOM 695 C CA . THR A 1 83 ? -11.820 -12.147 8.443 1.00 69.62 83 THR A CA 1
ATOM 696 C C . THR A 1 83 ? -12.854 -11.171 9.011 1.00 69.62 83 THR A C 1
ATOM 698 O O . THR A 1 83 ? -14.052 -11.456 8.986 1.00 69.62 83 THR A O 1
ATOM 701 N N . ARG A 1 84 ? -12.433 -10.000 9.514 1.00 60.38 84 ARG A N 1
ATOM 702 C CA . ARG A 1 84 ? -13.34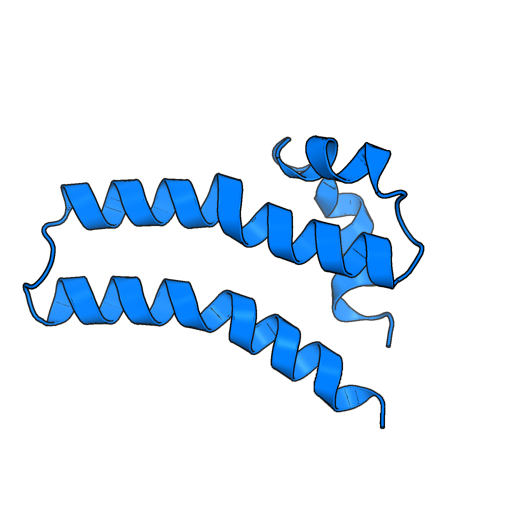1 -9.041 10.169 1.00 60.38 84 ARG A CA 1
ATOM 703 C C . ARG A 1 84 ? -14.030 -8.144 9.119 1.00 60.38 84 ARG A C 1
ATOM 705 O O . ARG A 1 84 ? -13.351 -7.410 8.396 1.00 60.38 84 ARG A O 1
ATOM 712 N N . ASN A 1 85 ? -15.368 -8.237 9.043 1.00 55.62 85 ASN A N 1
ATOM 713 C CA . ASN A 1 85 ? -16.253 -7.611 8.038 1.00 55.62 85 ASN A CA 1
ATOM 714 C C . ASN A 1 85 ? -17.304 -6.662 8.630 1.00 55.62 85 ASN A C 1
ATOM 716 O O . ASN A 1 85 ? -18.139 -7.118 9.449 1.00 55.62 85 ASN A O 1
#

Secondary structure (DSSP, 8-state):
--HHHHHHHHHHHHHHHHHHHHHHHTTSS-HHHHHHHHHHIIIIIHHHHHHHHHHHTTSS-GGGGGGGGSTTTTGGGHHHHHH--

Radius of gyration: 14.57 Å; Cα contacts (8 Å, |Δi|>4): 57; chains: 1; bounding box: 40×20×39 Å

Organism: NCBI:txid1082580